Protein AF-A0A967UG30-F1 (afdb_monomer_lite)

pLDDT: mean 96.15, std 1.9, range [89.0, 98.25]

Structure (mmCIF, N/CA/C/O backbone):
data_AF-A0A967UG30-F1
#
_entry.id   AF-A0A967UG30-F1
#
loop_
_atom_site.group_PDB
_atom_site.id
_atom_site.type_symbol
_atom_site.label_atom_id
_atom_site.label_alt_id
_atom_site.label_comp_id
_atom_site.label_asym_id
_atom_site.label_entity_id
_atom_site.label_seq_id
_atom_site.pdbx_PDB_ins_code
_atom_site.Cartn_x
_atom_site.Cartn_y
_atom_site.Cartn_z
_atom_site.occupancy
_atom_site.B_iso_or_equiv
_atom_site.auth_seq_id
_atom_site.auth_comp_id
_atom_site.auth_asym_id
_atom_site.auth_atom_id
_atom_site.pdbx_PDB_model_num
ATOM 1 N N . VAL A 1 1 ?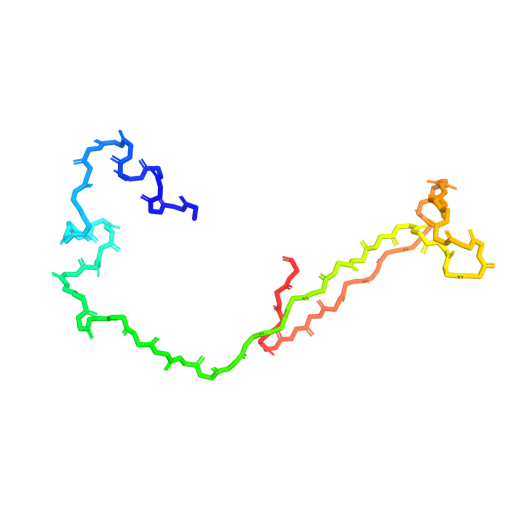 -6.588 5.839 6.954 1.00 89.00 1 VAL A N 1
ATOM 2 C CA . VAL A 1 1 ? -6.937 7.179 6.430 1.00 89.00 1 VAL A CA 1
ATOM 3 C C . VAL A 1 1 ? -8.276 7.671 6.972 1.00 89.00 1 VAL A C 1
ATOM 5 O O . VAL A 1 1 ? -8.249 8.621 7.733 1.00 89.00 1 VAL A O 1
ATOM 8 N N . GLN A 1 2 ? -9.419 7.016 6.713 1.00 95.81 2 GLN A N 1
ATOM 9 C CA . GLN A 1 2 ? -10.735 7.472 7.220 1.00 95.81 2 GLN A CA 1
ATOM 10 C C . GLN A 1 2 ? -10.777 7.736 8.738 1.00 95.81 2 GLN A C 1
ATOM 12 O O . GLN A 1 2 ? -11.234 8.790 9.164 1.00 95.81 2 GLN A O 1
ATOM 17 N N . ALA A 1 3 ? -10.238 6.823 9.554 1.00 95.12 3 ALA A N 1
ATOM 18 C CA . ALA A 1 3 ? -10.194 7.004 11.007 1.00 95.12 3 ALA A CA 1
ATOM 19 C C . ALA A 1 3 ? -9.410 8.259 11.442 1.00 95.12 3 ALA A C 1
ATOM 21 O O . ALA A 1 3 ? -9.772 8.875 12.431 1.00 95.12 3 ALA A O 1
ATOM 22 N N . GLN A 1 4 ? -8.377 8.675 10.697 1.00 96.94 4 GLN A N 1
ATOM 23 C CA . GLN A 1 4 ? -7.606 9.882 11.026 1.00 96.94 4 GLN A CA 1
ATOM 24 C C . GLN A 1 4 ? -8.456 11.148 10.868 1.00 96.94 4 GLN A C 1
ATOM 26 O O . GLN A 1 4 ? -8.358 12.044 11.697 1.00 96.94 4 GLN A O 1
ATOM 31 N N . ILE A 1 5 ? -9.312 11.196 9.841 1.00 97.62 5 ILE A N 1
ATOM 32 C CA . ILE A 1 5 ? -10.241 12.312 9.610 1.00 97.62 5 ILE A CA 1
ATOM 33 C C . ILE A 1 5 ? -11.261 12.375 10.749 1.00 97.62 5 ILE A C 1
ATOM 35 O O . ILE A 1 5 ? -11.394 13.408 11.392 1.00 97.62 5 ILE A O 1
ATOM 39 N N . ARG A 1 6 ? -11.888 11.240 11.078 1.00 97.06 6 ARG A N 1
ATOM 40 C CA . ARG A 1 6 ? -12.882 11.155 12.161 1.00 97.06 6 ARG A CA 1
ATOM 41 C C . ARG A 1 6 ? -12.305 11.547 13.523 1.00 97.06 6 ARG A C 1
ATOM 43 O O . ARG A 1 6 ? -12.950 12.251 14.291 1.00 97.06 6 ARG A O 1
ATOM 50 N N . VAL A 1 7 ? -11.069 11.139 13.815 1.00 97.12 7 VAL A N 1
ATOM 51 C CA . VAL A 1 7 ? -10.364 11.576 15.031 1.00 97.12 7 VAL A CA 1
ATOM 52 C C . VAL A 1 7 ? -10.149 13.093 15.026 1.00 97.12 7 VAL A C 1
ATOM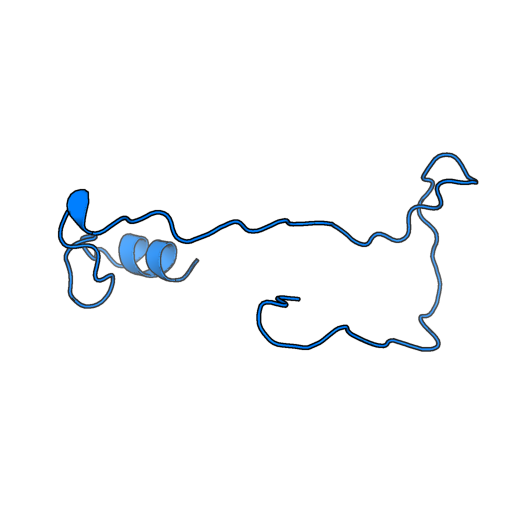 54 O O . VAL A 1 7 ? -10.344 13.731 16.057 1.00 97.12 7 VAL A O 1
ATOM 57 N N . ALA A 1 8 ? -9.788 13.687 13.884 1.00 97.88 8 ALA A N 1
ATOM 58 C CA . ALA A 1 8 ? -9.626 15.137 13.764 1.00 97.88 8 ALA A CA 1
ATOM 59 C C . ALA A 1 8 ? -10.952 15.907 13.926 1.00 97.88 8 ALA A C 1
ATOM 61 O O . ALA A 1 8 ? -10.945 17.030 14.422 1.00 97.88 8 ALA A O 1
ATOM 62 N N . GLU A 1 9 ? -12.084 15.293 13.577 1.00 97.62 9 GLU A N 1
ATOM 63 C CA . GLU A 1 9 ? -13.440 15.816 13.819 1.00 97.62 9 GLU A CA 1
ATOM 64 C C . GLU A 1 9 ? -13.886 15.686 15.290 1.00 97.62 9 GLU A C 1
ATOM 66 O O . GLU A 1 9 ? -14.960 16.157 15.660 1.00 97.62 9 GLU A O 1
ATOM 71 N N . GLY A 1 10 ? -13.061 15.081 16.152 1.00 97.31 10 GLY A N 1
ATOM 72 C CA . GLY A 1 10 ? -13.322 14.934 17.584 1.00 97.31 10 GLY A CA 1
ATOM 73 C C . GLY A 1 10 ? -13.973 13.609 17.985 1.00 97.31 10 GLY A C 1
ATOM 74 O O . GLY A 1 10 ? -14.304 13.437 19.160 1.00 97.31 10 GLY A O 1
ATOM 75 N N . HIS A 1 11 ? -14.130 12.657 17.058 1.00 97.69 11 HIS A N 1
ATOM 76 C CA . HIS A 1 11 ? -14.665 11.338 17.392 1.00 97.69 11 HIS A CA 1
ATOM 77 C C . HIS A 1 11 ? -13.696 10.520 18.246 1.00 97.69 11 HIS A C 1
ATOM 79 O O . HIS A 1 11 ? -12.493 10.432 17.972 1.00 97.69 11 HIS A O 1
ATOM 85 N N . LYS A 1 12 ? -14.240 9.839 19.257 1.00 97.31 12 LYS A N 1
ATOM 86 C CA . LYS A 1 12 ? -13.510 8.807 20.000 1.00 97.31 12 LYS A CA 1
ATOM 87 C C . LYS A 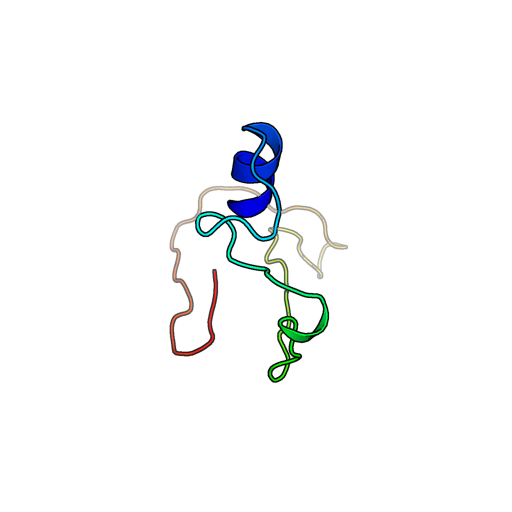1 12 ? -13.405 7.545 19.147 1.00 97.31 12 LYS A C 1
ATOM 89 O O . LYS A 1 12 ? -14.297 7.238 18.365 1.00 97.31 12 LYS A O 1
ATOM 94 N N . LEU A 1 13 ? -12.360 6.744 19.361 1.00 96.81 13 LEU A N 1
ATOM 95 C CA . LEU A 1 13 ? -12.180 5.466 18.649 1.00 96.81 13 LEU A CA 1
ATOM 96 C C . LEU A 1 13 ? -13.374 4.509 18.813 1.00 96.81 13 LEU A C 1
ATOM 98 O O . LEU A 1 13 ? -13.719 3.780 17.885 1.00 96.81 13 LEU A O 1
ATOM 102 N N . SER A 1 14 ? -14.011 4.550 19.984 1.00 96.88 14 SER A N 1
ATOM 103 C CA . SER A 1 14 ? -15.181 3.746 20.327 1.00 96.88 14 SER A CA 1
ATOM 104 C C . SER A 1 14 ? -16.489 4.262 19.734 1.00 96.88 14 SER A C 1
ATOM 106 O O . SER A 1 14 ? -17.502 3.570 19.848 1.00 96.88 14 SER A O 1
ATOM 108 N N . ASP A 1 15 ? -16.499 5.467 19.155 1.00 96.50 15 ASP A N 1
ATOM 109 C CA . ASP A 1 15 ? -17.701 6.009 18.531 1.00 96.50 15 ASP A CA 1
ATOM 110 C C . ASP A 1 15 ? -18.126 5.098 17.374 1.00 96.50 15 ASP A C 1
ATOM 112 O O . ASP A 1 15 ? -17.260 4.563 16.674 1.00 96.50 15 ASP A O 1
ATOM 116 N N . PRO A 1 16 ? -19.438 4.933 17.120 1.00 94.00 16 PRO A N 1
ATOM 117 C CA . PRO A 1 16 ? -19.935 4.091 16.030 1.00 94.00 16 PRO A CA 1
ATOM 118 C C . PRO A 1 16 ? -19.352 4.450 14.660 1.00 94.00 16 PRO A C 1
ATOM 120 O O . PRO A 1 16 ? -19.198 3.576 13.812 1.00 94.00 16 PRO A O 1
ATOM 123 N N . GLU A 1 17 ? -18.983 5.719 14.469 1.00 93.88 17 GLU A N 1
ATOM 124 C CA . GLU A 1 17 ? -18.295 6.189 13.273 1.00 93.88 17 GLU A CA 1
ATOM 125 C C . GLU A 1 17 ? -16.919 5.527 13.095 1.00 93.88 17 GLU A C 1
ATOM 127 O O . GLU A 1 17 ? -16.570 5.168 11.982 1.00 93.88 17 GLU A O 1
ATOM 132 N N . ILE A 1 18 ? -16.112 5.312 14.138 1.00 96.06 18 ILE A N 1
ATOM 133 C CA . ILE A 1 18 ? -14.793 4.656 13.996 1.00 96.06 18 ILE A CA 1
ATOM 134 C C . ILE A 1 18 ? -14.889 3.143 14.230 1.00 96.06 18 ILE A C 1
ATOM 136 O O . ILE A 1 18 ? -14.278 2.369 13.493 1.00 96.06 18 ILE A O 1
ATOM 140 N N . GLY A 1 19 ? -15.681 2.716 15.214 1.00 95.12 19 GLY A N 1
ATOM 141 C CA . GLY A 1 19 ? -16.036 1.314 15.428 1.00 95.12 19 GLY A CA 1
ATOM 142 C C . GLY A 1 19 ? -14.989 0.460 16.152 1.00 95.12 19 GLY A C 1
ATOM 143 O O . GLY A 1 19 ? -15.115 -0.762 16.132 1.00 95.12 19 GLY A O 1
ATOM 144 N N . ILE A 1 20 ? -13.987 1.061 16.806 1.00 96.31 20 ILE A N 1
ATOM 145 C CA . ILE A 1 20 ? -12.976 0.349 17.610 1.00 96.31 20 ILE A CA 1
ATOM 146 C C . ILE A 1 20 ? -13.333 0.520 19.092 1.00 96.31 20 ILE A C 1
ATOM 148 O O . ILE A 1 20 ? -12.908 1.474 19.747 1.00 96.31 20 ILE A O 1
ATOM 152 N N . LYS A 1 21 ? -14.154 -0.387 19.633 1.00 95.94 21 LYS A N 1
ATOM 153 C CA . LYS A 1 21 ? -14.708 -0.278 20.996 1.00 95.94 21 LYS A CA 1
ATOM 154 C C . LYS A 1 21 ? -13.680 -0.633 22.062 1.00 95.94 21 LYS A C 1
ATOM 156 O O . LYS A 1 21 ? -13.719 -0.075 23.157 1.00 95.94 21 LYS A O 1
ATOM 161 N N . SER A 1 22 ? -12.782 -1.569 21.764 1.00 97.06 22 SER A N 1
ATOM 162 C CA . SER A 1 22 ? -11.736 -2.003 22.689 1.00 97.06 22 SER A CA 1
ATOM 163 C C . SER A 1 22 ? -10.485 -2.507 21.968 1.00 97.06 22 SER A C 1
ATOM 165 O O . SER A 1 22 ? -10.534 -2.887 20.802 1.00 97.06 22 SER A O 1
ATOM 167 N N . GLN A 1 23 ? -9.363 -2.598 22.690 1.00 96.19 23 GLN A N 1
ATOM 168 C CA . GLN A 1 23 ? -8.131 -3.201 22.163 1.00 96.19 23 GLN A CA 1
ATOM 169 C C . GLN A 1 23 ? -8.322 -4.668 21.733 1.00 96.19 23 GLN A C 1
ATOM 171 O O . GLN A 1 23 ? -7.591 -5.150 20.873 1.00 96.19 23 GLN A O 1
ATOM 176 N N . LYS A 1 24 ? -9.302 -5.375 22.315 1.00 96.88 24 LYS A N 1
ATOM 177 C CA . LYS A 1 24 ? -9.618 -6.769 21.970 1.00 96.88 24 LYS A CA 1
ATOM 178 C C . LYS A 1 24 ? -10.293 -6.907 20.603 1.00 96.88 24 LYS A C 1
ATOM 180 O O . LYS A 1 24 ? -10.323 -8.010 20.077 1.00 96.88 24 LYS A O 1
ATOM 185 N N . ASP A 1 25 ? -10.798 -5.814 20.030 1.00 95.56 25 ASP A N 1
ATOM 186 C CA . ASP A 1 25 ? -11.451 -5.813 18.715 1.00 95.56 25 ASP A CA 1
ATOM 187 C C . ASP A 1 25 ? -10.426 -5.901 17.565 1.00 95.56 25 ASP A C 1
ATOM 189 O O . ASP A 1 25 ? -10.792 -6.120 16.410 1.00 95.56 25 ASP A O 1
ATOM 193 N N . ILE A 1 26 ? -9.137 -5.694 17.861 1.00 96.00 26 ILE A N 1
ATOM 194 C CA . ILE A 1 26 ? -8.057 -5.712 16.875 1.00 96.00 26 ILE A CA 1
ATOM 195 C C . ILE A 1 26 ? -7.504 -7.133 16.770 1.00 96.00 26 ILE A C 1
ATOM 197 O O . ILE A 1 26 ? -6.808 -7.618 17.661 1.00 96.00 26 ILE A O 1
ATOM 201 N N . GLU A 1 27 ? -7.777 -7.776 15.638 1.00 96.81 27 GLU A N 1
ATOM 202 C CA . GLU A 1 27 ? -7.365 -9.148 15.346 1.00 96.81 27 GLU A CA 1
ATOM 203 C C . GLU A 1 27 ? -6.426 -9.202 14.139 1.00 96.81 27 GLU A C 1
ATOM 205 O O . GLU A 1 27 ? -6.625 -8.516 13.133 1.00 96.81 27 GLU A O 1
ATOM 210 N N . LEU A 1 28 ? -5.423 -10.078 14.205 1.00 97.44 28 LEU A N 1
ATOM 211 C CA . LEU A 1 28 ? -4.585 -10.405 13.055 1.00 97.44 28 LEU A CA 1
ATOM 212 C C . LEU A 1 28 ? -5.336 -11.359 12.122 1.00 97.44 28 LEU A C 1
ATOM 214 O O . LEU A 1 28 ? -5.898 -12.359 12.566 1.00 97.44 28 LEU A O 1
ATOM 218 N N . ARG A 1 29 ? -5.323 -11.072 10.817 1.00 97.25 29 ARG A N 1
ATOM 219 C CA . ARG A 1 29 ? -5.975 -11.903 9.795 1.00 97.25 29 ARG A CA 1
ATOM 220 C C . ARG A 1 29 ? -5.032 -12.137 8.621 1.00 97.25 29 ARG A C 1
ATOM 222 O O . ARG A 1 29 ? -4.840 -11.249 7.796 1.00 97.25 29 ARG A O 1
ATOM 229 N N . GLY A 1 30 ? -4.474 -13.346 8.544 1.00 97.19 30 GLY A N 1
ATOM 230 C CA . GLY A 1 30 ? -3.564 -13.747 7.470 1.00 97.19 30 GLY A CA 1
ATOM 231 C C . GLY A 1 30 ? -2.314 -12.866 7.380 1.00 97.19 30 GLY A C 1
ATOM 232 O O . GLY A 1 30 ? -1.808 -12.385 8.392 1.00 97.19 30 GLY A O 1
ATOM 233 N N . PHE A 1 31 ? -1.829 -12.663 6.154 1.00 97.81 31 PHE A N 1
ATOM 234 C CA . PHE A 1 31 ? -0.656 -11.844 5.851 1.00 97.81 31 PHE A CA 1
ATOM 235 C C . PHE A 1 31 ? -0.910 -10.988 4.609 1.00 97.81 31 PHE A C 1
ATOM 237 O O . PHE A 1 31 ? -1.671 -11.377 3.723 1.00 97.81 31 PHE A O 1
ATOM 244 N N . ALA A 1 32 ? -0.241 -9.840 4.532 1.00 97.50 32 ALA A N 1
ATOM 245 C CA . ALA A 1 32 ? -0.255 -8.960 3.370 1.00 97.50 32 ALA A CA 1
ATOM 246 C C . ALA A 1 32 ? 1.179 -8.538 3.024 1.00 97.50 32 ALA A C 1
ATOM 248 O O . ALA A 1 32 ? 2.003 -8.343 3.917 1.00 97.50 32 ALA A O 1
ATOM 249 N N . ILE A 1 33 ? 1.468 -8.387 1.730 1.00 97.38 33 ILE A N 1
ATOM 250 C CA . ILE A 1 33 ? 2.756 -7.909 1.215 1.00 97.38 33 ILE A CA 1
ATOM 251 C C . ILE A 1 33 ? 2.495 -6.649 0.395 1.00 97.38 33 ILE A C 1
ATOM 253 O O . ILE A 1 33 ? 1.532 -6.589 -0.368 1.00 97.38 33 ILE A O 1
ATOM 257 N N . GLN A 1 34 ? 3.364 -5.651 0.545 1.00 97.75 34 GLN A N 1
ATOM 258 C CA . GLN A 1 34 ? 3.350 -4.438 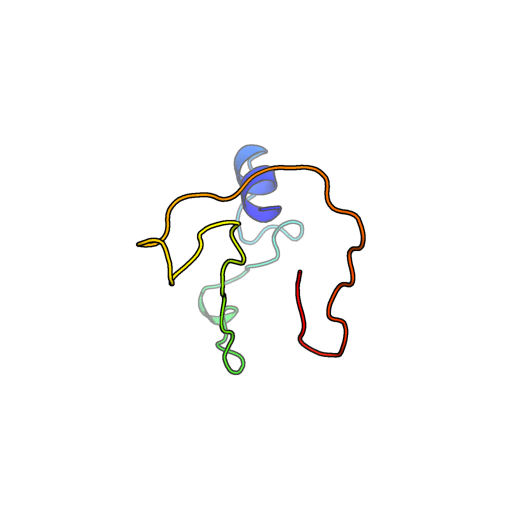-0.263 1.00 97.75 34 GLN A CA 1
ATOM 259 C C . GLN A 1 34 ? 4.638 -4.347 -1.078 1.00 97.75 34 GLN A C 1
ATOM 261 O O . GLN A 1 34 ? 5.736 -4.568 -0.569 1.00 97.75 34 GLN A O 1
ATOM 266 N N . SER A 1 35 ? 4.503 -3.965 -2.343 1.00 96.19 35 SER A N 1
ATOM 267 C CA . SER A 1 35 ? 5.622 -3.641 -3.224 1.00 96.19 35 SER A CA 1
ATOM 268 C C . SER A 1 35 ? 5.359 -2.310 -3.920 1.00 96.19 35 SER A C 1
ATOM 270 O O . SER A 1 35 ? 4.217 -1.859 -4.002 1.00 96.19 35 SER A O 1
ATOM 272 N N . ARG A 1 36 ? 6.424 -1.658 -4.386 1.00 97.38 36 ARG A N 1
ATOM 273 C CA . ARG A 1 36 ? 6.342 -0.426 -5.177 1.00 97.38 36 ARG A CA 1
ATOM 274 C C . ARG A 1 36 ? 6.817 -0.731 -6.586 1.00 97.38 36 ARG A C 1
ATOM 276 O O . ARG A 1 36 ? 7.851 -1.371 -6.745 1.00 97.38 36 ARG A O 1
ATOM 283 N N . ILE A 1 37 ? 6.056 -0.270 -7.571 1.00 94.69 37 ILE A N 1
ATOM 284 C CA . ILE A 1 37 ? 6.453 -0.300 -8.976 1.00 94.69 37 ILE A CA 1
ATOM 285 C C . ILE A 1 37 ? 6.891 1.118 -9.327 1.00 94.69 37 ILE A C 1
ATOM 287 O O . ILE A 1 37 ? 6.094 2.051 -9.230 1.00 94.69 37 ILE A O 1
ATOM 291 N N . THR A 1 38 ? 8.165 1.279 -9.658 1.00 96.75 38 THR A N 1
ATOM 292 C CA . THR A 1 38 ? 8.790 2.560 -10.001 1.00 96.75 38 THR A CA 1
ATOM 293 C C . THR A 1 38 ? 9.301 2.505 -11.438 1.00 96.75 38 THR A C 1
ATOM 295 O O . THR A 1 38 ? 9.266 1.454 -12.079 1.00 96.75 38 THR A O 1
ATOM 298 N N . THR A 1 39 ? 9.754 3.640 -11.966 1.00 97.69 39 THR A N 1
ATOM 299 C CA . THR A 1 39 ? 10.420 3.694 -13.274 1.00 97.69 39 THR A CA 1
ATOM 300 C C . THR A 1 39 ? 11.923 3.421 -13.179 1.00 97.69 39 THR A C 1
ATOM 302 O O . THR A 1 39 ? 12.639 3.608 -14.150 1.00 97.69 39 THR A O 1
ATOM 305 N N . GLU A 1 40 ? 12.429 3.006 -12.018 1.00 98.25 40 GLU A N 1
ATOM 306 C CA . GLU A 1 40 ? 13.855 2.759 -11.798 1.00 98.25 40 GLU A CA 1
ATOM 307 C C . GLU A 1 40 ? 14.306 1.498 -12.555 1.00 98.25 40 GLU A C 1
ATOM 309 O O . GLU A 1 40 ? 13.720 0.431 -12.368 1.00 98.25 40 GLU A O 1
ATOM 314 N N . ASP A 1 41 ? 15.353 1.596 -13.386 1.00 97.38 41 ASP A N 1
ATOM 315 C CA . ASP A 1 41 ? 15.896 0.453 -14.137 1.00 97.38 41 ASP A CA 1
ATOM 316 C C . ASP A 1 41 ? 17.039 -0.237 -13.361 1.00 97.38 41 ASP A C 1
ATOM 318 O O . ASP A 1 41 ? 18.133 0.328 -13.234 1.00 97.38 41 ASP A O 1
ATOM 322 N N . PRO A 1 42 ? 16.861 -1.486 -12.885 1.00 97.19 42 PRO A N 1
ATOM 323 C CA . PRO A 1 42 ? 17.901 -2.221 -12.163 1.00 97.19 42 PRO A CA 1
ATOM 324 C C . PRO A 1 42 ? 19.186 -2.450 -12.974 1.00 97.19 42 PRO A C 1
ATOM 326 O O . PRO A 1 42 ? 20.256 -2.607 -12.388 1.00 97.19 42 PRO A O 1
ATOM 329 N N . LYS A 1 43 ? 19.110 -2.470 -14.313 1.00 97.69 43 LYS A N 1
ATOM 330 C CA . LYS A 1 43 ? 20.283 -2.617 -15.1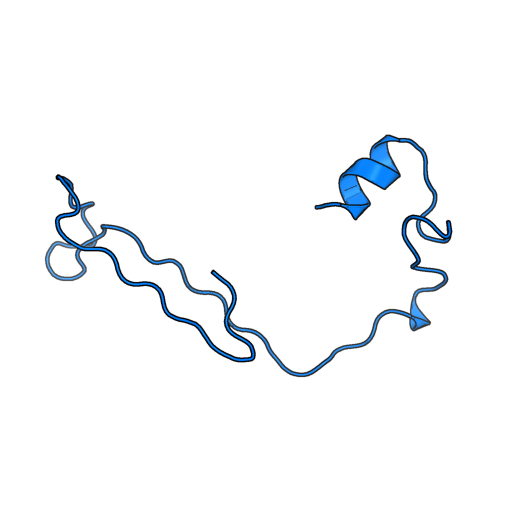96 1.00 97.69 43 LYS A CA 1
ATOM 331 C C . LYS A 1 43 ? 21.087 -1.324 -15.318 1.00 97.69 43 LYS A C 1
ATOM 333 O O . LYS A 1 43 ? 22.263 -1.377 -15.662 1.00 97.69 43 LYS A O 1
ATOM 338 N N . MET A 1 44 ? 20.465 -0.191 -14.995 1.00 96.06 44 MET A N 1
ATOM 339 C CA . MET A 1 44 ? 21.054 1.148 -15.010 1.00 96.06 44 MET A CA 1
ATOM 340 C C . MET A 1 44 ? 21.184 1.705 -13.587 1.00 96.06 44 MET A C 1
ATOM 342 O O . MET A 1 44 ? 20.932 2.883 -13.345 1.00 96.06 44 MET A O 1
ATOM 346 N N . ASN A 1 45 ? 21.570 0.851 -12.631 1.00 97.31 45 ASN A N 1
ATOM 347 C CA . ASN A 1 45 ? 21.776 1.220 -11.226 1.00 97.31 45 ASN A CA 1
ATOM 348 C C . ASN A 1 45 ? 20.563 1.939 -10.597 1.00 97.31 45 ASN A C 1
ATOM 350 O O . ASN A 1 45 ? 20.726 2.895 -9.841 1.00 97.31 45 ASN A O 1
ATOM 354 N N . PHE A 1 46 ? 19.350 1.490 -10.938 1.00 97.56 46 PHE A N 1
ATOM 355 C CA . PHE A 1 46 ? 18.082 2.061 -10.471 1.00 97.56 46 PHE A CA 1
ATOM 356 C C . PHE A 1 46 ? 17.896 3.543 -10.828 1.00 97.56 46 PHE A C 1
ATOM 358 O O . PHE A 1 46 ? 17.154 4.260 -10.160 1.00 97.56 46 PHE A O 1
ATOM 365 N N . ALA A 1 47 ? 18.541 4.021 -11.895 1.00 97.81 47 ALA A N 1
ATOM 366 C CA . ALA A 1 47 ? 18.245 5.339 -12.435 1.00 97.81 47 ALA A CA 1
ATOM 367 C C . ALA A 1 47 ? 16.765 5.409 -12.875 1.00 97.81 47 ALA A C 1
ATOM 369 O O . ALA A 1 47 ? 16.281 4.455 -13.495 1.00 97.81 47 ALA A O 1
ATOM 370 N N . PRO A 1 48 ? 16.039 6.505 -12.585 1.00 97.00 48 PRO A N 1
ATOM 371 C CA . PRO A 1 48 ? 14.665 6.674 -13.045 1.00 97.00 48 PRO A CA 1
ATOM 372 C C . PRO A 1 48 ? 14.591 6.795 -14.570 1.00 97.00 48 PRO A C 1
ATOM 374 O O . PRO A 1 48 ? 15.186 7.702 -15.155 1.00 97.00 48 PRO A O 1
ATOM 377 N N . ASP A 1 49 ? 13.817 5.920 -15.201 1.00 96.88 49 ASP A N 1
ATOM 378 C CA . ASP A 1 49 ? 13.406 6.048 -16.597 1.00 96.88 49 ASP A CA 1
ATOM 379 C C . ASP A 1 49 ? 12.209 7.011 -16.727 1.00 96.88 49 ASP A C 1
ATOM 381 O O . ASP A 1 49 ? 11.453 7.243 -15.771 1.00 96.88 49 ASP A O 1
ATOM 385 N N . PHE A 1 50 ? 12.033 7.600 -17.910 1.00 95.94 50 PHE A N 1
ATOM 386 C CA . PHE A 1 50 ? 11.002 8.597 -18.195 1.00 95.94 50 PHE A CA 1
ATOM 387 C C . PHE A 1 50 ? 10.506 8.534 -19.645 1.00 95.94 50 PHE A C 1
ATOM 389 O O . PHE A 1 50 ? 11.176 8.056 -20.554 1.00 95.94 50 PHE A O 1
ATOM 396 N N . GLY A 1 51 ? 9.306 9.066 -19.883 1.00 96.19 51 GLY A N 1
ATOM 397 C CA . GLY A 1 51 ? 8.690 9.103 -21.208 1.00 96.19 51 GLY A CA 1
ATOM 398 C C . GLY A 1 51 ? 7.171 8.990 -21.140 1.00 96.19 51 GLY A C 1
ATOM 399 O O . GLY A 1 51 ? 6.555 9.257 -20.109 1.00 96.19 51 GLY A O 1
ATOM 400 N N . THR A 1 52 ? 6.551 8.588 -22.249 1.00 97.62 52 THR A N 1
ATOM 401 C CA . THR A 1 52 ? 5.097 8.399 -22.334 1.00 97.62 52 THR A CA 1
ATOM 402 C C . THR A 1 52 ? 4.736 6.921 -22.229 1.00 97.62 52 THR A C 1
ATOM 404 O O . THR A 1 52 ? 5.205 6.100 -23.019 1.00 97.62 52 THR A O 1
ATOM 407 N N . ILE A 1 53 ? 3.846 6.584 -21.294 1.00 96.81 53 ILE A N 1
ATOM 408 C CA . ILE A 1 53 ? 3.283 5.235 -21.167 1.00 96.81 53 ILE A CA 1
ATOM 409 C C . ILE A 1 53 ? 2.418 4.945 -22.401 1.00 96.81 53 ILE A C 1
ATOM 411 O O . ILE A 1 53 ? 1.367 5.552 -22.586 1.00 96.81 53 ILE A O 1
ATOM 415 N N . LYS A 1 54 ? 2.852 4.006 -23.250 1.00 97.75 54 LYS A N 1
ATOM 416 C CA . LYS A 1 54 ? 2.107 3.607 -24.463 1.00 97.75 54 LYS A CA 1
ATOM 417 C C . LYS A 1 54 ? 1.004 2.584 -24.188 1.00 97.75 54 LYS A C 1
ATOM 419 O O . LYS A 1 54 ? 0.036 2.507 -24.934 1.00 97.75 54 LYS A O 1
ATOM 424 N N . ALA A 1 55 ? 1.164 1.782 -23.140 1.00 97.06 55 ALA A N 1
ATOM 425 C CA . ALA A 1 55 ? 0.188 0.797 -22.699 1.00 97.06 55 ALA A CA 1
ATOM 426 C C . ALA A 1 55 ? 0.291 0.618 -21.183 1.00 97.06 55 ALA A C 1
ATOM 428 O O . ALA A 1 55 ? 1.390 0.591 -20.633 1.00 97.06 55 ALA A O 1
ATOM 429 N N . TYR A 1 56 ? -0.853 0.461 -20.523 1.00 95.69 56 TYR A N 1
ATOM 430 C CA . TYR A 1 56 ? -0.949 0.236 -19.086 1.00 95.69 56 TYR A CA 1
ATOM 431 C C . TYR A 1 56 ? -1.977 -0.860 -18.823 1.00 95.69 56 TYR A C 1
ATOM 433 O O . TYR A 1 56 ? -3.091 -0.811 -19.344 1.00 95.69 56 TYR A O 1
ATOM 441 N N . ARG A 1 57 ? -1.590 -1.877 -18.051 1.00 94.25 57 ARG A N 1
ATOM 442 C CA . ARG A 1 57 ? -2.465 -2.982 -17.650 1.00 94.25 57 ARG A CA 1
ATOM 443 C C . ARG A 1 57 ? -2.269 -3.233 -16.166 1.00 94.25 57 ARG A C 1
ATOM 445 O O . ARG A 1 57 ? -1.140 -3.384 -1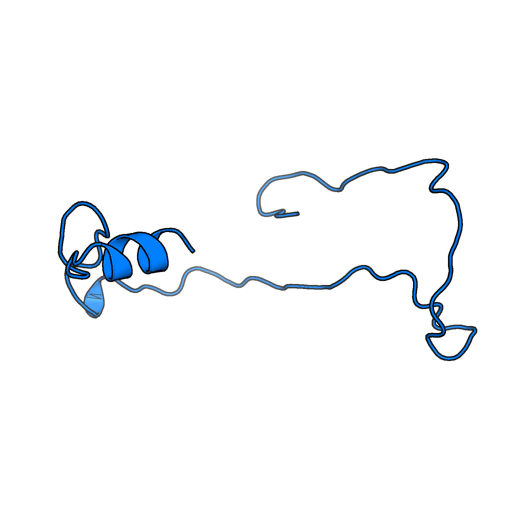5.710 1.00 94.25 57 ARG A O 1
ATOM 452 N N . THR A 1 58 ? -3.367 -3.283 -15.434 1.00 92.12 58 THR A N 1
ATOM 453 C CA . THR A 1 58 ? -3.381 -3.498 -13.991 1.00 92.12 58 THR A CA 1
ATOM 454 C C . THR A 1 58 ? -3.647 -4.958 -13.659 1.00 92.12 58 THR A C 1
ATOM 456 O O . THR A 1 58 ? -4.408 -5.637 -14.347 1.00 92.12 58 THR A O 1
ATOM 459 N N . ALA A 1 59 ? -3.020 -5.450 -12.590 1.00 89.12 59 ALA A N 1
ATOM 460 C CA . ALA A 1 59 ? -3.400 -6.726 -11.998 1.00 89.12 59 ALA A CA 1
ATOM 461 C C . ALA A 1 59 ? -4.726 -6.570 -11.237 1.00 89.12 59 ALA A C 1
ATOM 463 O O . ALA A 1 59 ? -4.973 -5.545 -10.612 1.00 89.12 59 ALA A O 1
ATOM 464 N N . ALA A 1 60 ? -5.578 -7.589 -11.262 1.00 92.56 60 ALA A N 1
ATOM 465 C CA . ALA A 1 60 ? -6.824 -7.612 -10.503 1.00 92.56 60 ALA A CA 1
ATOM 466 C C . ALA A 1 60 ? -7.108 -9.035 -10.015 1.00 92.56 60 ALA A C 1
ATOM 468 O O . ALA A 1 60 ? -6.577 -10.002 -10.561 1.00 92.56 60 ALA A O 1
ATOM 469 N N . GLY A 1 61 ? -7.944 -9.162 -8.987 1.00 94.81 61 GLY A N 1
ATOM 470 C CA . GLY A 1 61 ? -8.325 -10.450 -8.417 1.00 94.81 61 GLY A CA 1
ATOM 471 C C . GLY A 1 61 ? -8.588 -10.367 -6.918 1.00 94.81 61 GLY A C 1
ATOM 472 O O . GLY A 1 61 ? -8.358 -9.338 -6.282 1.00 94.81 61 GLY A O 1
ATOM 473 N N . PHE A 1 62 ? -9.078 -11.465 -6.347 1.00 95.38 62 PHE A N 1
ATOM 474 C CA . PHE A 1 62 ? -9.309 -11.565 -4.909 1.00 95.38 62 PHE A CA 1
ATOM 475 C C . PHE A 1 62 ? -7.995 -11.375 -4.133 1.00 95.38 62 PHE A C 1
ATOM 477 O O . PHE A 1 62 ? -7.005 -12.046 -4.412 1.00 95.38 62 PHE A O 1
ATOM 484 N N . GLY A 1 63 ? -7.987 -10.449 -3.170 1.00 94.19 63 GLY A N 1
ATOM 485 C CA . GLY A 1 63 ? -6.809 -10.135 -2.351 1.00 94.19 63 GLY A CA 1
ATOM 486 C C . GLY A 1 63 ? -5.784 -9.194 -3.000 1.00 94.19 63 GLY A C 1
ATOM 487 O O . GLY A 1 63 ? -4.799 -8.853 -2.349 1.00 94.19 63 GLY A O 1
ATOM 488 N N . VAL A 1 64 ? -6.007 -8.733 -4.238 1.00 95.44 64 VAL A N 1
ATOM 489 C CA . VAL A 1 64 ? -5.142 -7.742 -4.899 1.00 95.44 64 VAL A CA 1
ATOM 490 C C . VAL A 1 64 ? -5.641 -6.331 -4.594 1.00 95.44 64 VAL A C 1
ATOM 492 O O . VAL A 1 64 ? -6.813 -6.018 -4.800 1.00 95.44 64 VAL A O 1
ATOM 495 N N . ARG A 1 65 ? -4.732 -5.467 -4.133 1.00 95.12 65 ARG A N 1
ATOM 496 C CA . ARG A 1 65 ? -4.969 -4.034 -3.929 1.00 95.12 65 ARG A CA 1
ATOM 497 C C . ARG A 1 65 ? -3.928 -3.242 -4.718 1.00 95.12 65 ARG A C 1
ATOM 499 O O . ARG A 1 65 ? -2.735 -3.438 -4.500 1.00 95.12 65 ARG A O 1
ATOM 506 N N . LEU A 1 66 ? -4.402 -2.377 -5.612 1.00 91.25 66 LEU A N 1
ATOM 507 C CA . LEU A 1 66 ? -3.610 -1.371 -6.326 1.00 91.25 66 LEU A CA 1
ATOM 508 C C . LEU A 1 66 ? -3.765 -0.008 -5.656 1.00 91.25 66 LEU A C 1
ATOM 510 O O . LEU A 1 66 ? -4.891 0.282 -5.186 1.00 91.25 66 LEU A O 1
#

Radius of gyration: 19.73 Å; chains: 1; bounding box: 42×30×47 Å

Foldseek 3Di:
DQVVVCVVVVDDCCPPSNPCVDPVVDDDDDDDDDDDDFQQDVVVVGDHDDDDDPDDDDDDDPRDDD

Sequence (66 aa):
VQAQIRVAEGHKLSDPEIGIKSQKDIELRGFAIQSRITTEDPKMNFAPDFGTIKAYRTAAGFGVRL

Secondary structure (DSSP, 8-state):
-HHHHHHHTT--TTSTTT---SGGG----S--------SEEGGGTTEEP-S--S------STT---